Protein AF-A0A8J3EF97-F1 (afdb_monomer_lite)

Secondary structure (DSSP, 8-state):
--------PPBPP--SSPPPPP-TT---EEEEE--TT-SS-EEEEESSHHHHHHHHHHHT-TTEEEEE-SPPPPEEE-TTS-EEETTS-SS----PPEEEE----TTS--

Sequence (110 aa):
MKKKLIYRGPEPSHATRVPARRSKGSLRGSMVALLPGFERPRIIHFESALEYAFLCLMLVREDVHHIREQPPAISYVGADGRPRDMSSTSSSPRRMASASQSRSNPWSAC

Organism: NCBI:txid1775170

Radius of gyration: 18.06 Å; chains: 1; bounding box: 49×32×58 Å

pLDDT: mean 74.93, std 15.83, range [39.88, 92.31]

InterPro domains:
  IPR011856 tRNA endonuclease-like domain superfamily [G3DSA:3.40.1350.10] (11-103)

Structure (mmCIF, N/CA/C/O backbone):
data_AF-A0A8J3EF97-F1
#
_entry.id   AF-A0A8J3EF97-F1
#
loop_
_atom_site.group_PDB
_atom_site.id
_atom_site.type_symbol
_atom_site.label_atom_id
_atom_site.label_alt_id
_atom_site.label_comp_id
_atom_site.label_asym_id
_atom_site.label_entity_id
_atom_site.label_seq_id
_atom_site.pdbx_PDB_ins_code
_atom_site.Cartn_x
_atom_site.Cartn_y
_atom_site.Cartn_z
_atom_site.occupancy
_atom_site.B_iso_or_equiv
_atom_site.auth_seq_id
_atom_site.auth_comp_id
_atom_site.auth_asym_id
_atom_site.auth_atom_id
_atom_site.pdbx_PDB_model_num
ATOM 1 N N . MET A 1 1 ? -18.828 -3.877 35.054 1.00 46.34 1 MET A N 1
ATOM 2 C CA . MET A 1 1 ? -17.529 -4.429 34.593 1.00 46.34 1 MET A CA 1
ATOM 3 C C . MET A 1 1 ? -16.893 -3.480 33.582 1.00 46.34 1 MET A C 1
ATOM 5 O O . MET A 1 1 ? -17.394 -3.375 32.471 1.00 46.34 1 MET A O 1
ATOM 9 N N . LYS A 1 2 ? -15.825 -2.757 33.948 1.00 53.22 2 LYS A N 1
ATOM 10 C CA . LYS A 1 2 ? -15.051 -1.952 32.986 1.00 53.22 2 LYS A CA 1
ATOM 11 C C . LYS A 1 2 ? -14.182 -2.902 32.157 1.00 53.22 2 LYS A C 1
ATOM 13 O O . LYS A 1 2 ? -13.268 -3.516 32.700 1.00 53.22 2 LYS A O 1
ATOM 18 N N . LYS A 1 3 ? -14.480 -3.055 30.862 1.00 65.06 3 LYS A N 1
ATOM 19 C CA . LYS A 1 3 ? -13.601 -3.777 29.931 1.00 65.06 3 LYS A CA 1
ATOM 20 C C . LYS A 1 3 ? -12.272 -3.023 29.868 1.00 65.06 3 LYS A C 1
ATOM 22 O O . LYS A 1 3 ? -12.234 -1.870 29.448 1.00 65.06 3 LYS A O 1
ATOM 27 N N . LYS A 1 4 ? -11.193 -3.657 30.327 1.00 68.69 4 LYS A N 1
ATOM 28 C CA . LYS A 1 4 ? -9.829 -3.134 30.209 1.00 68.69 4 LYS A CA 1
ATOM 29 C C . LYS A 1 4 ? -9.456 -3.212 28.725 1.00 68.69 4 LYS A C 1
ATOM 31 O O . LYS A 1 4 ? -9.104 -4.280 28.236 1.00 68.69 4 LYS A O 1
ATOM 36 N N . LEU A 1 5 ? -9.640 -2.116 27.988 1.00 72.56 5 LEU A N 1
ATOM 37 C CA . LEU A 1 5 ? -9.250 -2.029 26.581 1.00 72.56 5 LEU A CA 1
ATOM 38 C C . LEU A 1 5 ? -7.720 -2.069 26.517 1.00 72.56 5 LEU A C 1
ATOM 40 O O . LEU A 1 5 ? -7.050 -1.083 26.813 1.00 72.56 5 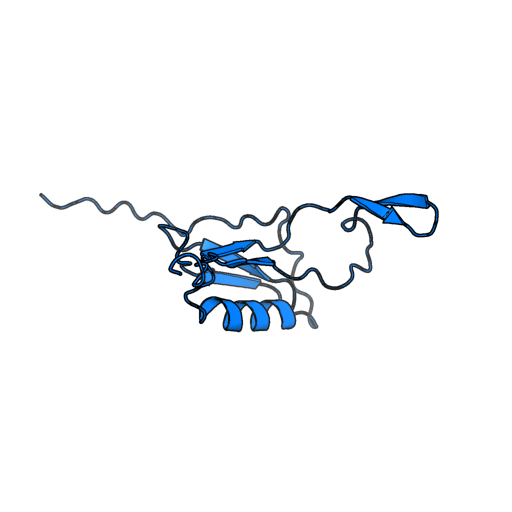LEU A O 1
ATOM 44 N N . ILE A 1 6 ? -7.163 -3.236 26.194 1.00 81.31 6 ILE A N 1
ATOM 45 C CA . ILE A 1 6 ? -5.741 -3.367 25.878 1.00 81.31 6 ILE A CA 1
ATOM 46 C C . ILE A 1 6 ? -5.543 -2.667 24.536 1.00 81.31 6 ILE A C 1
ATOM 48 O O . ILE A 1 6 ? -6.061 -3.133 23.520 1.00 81.31 6 ILE A O 1
ATOM 52 N N . TYR A 1 7 ? -4.820 -1.545 24.529 1.00 79.75 7 TYR A N 1
ATOM 53 C CA . TYR A 1 7 ? -4.423 -0.915 23.276 1.00 79.75 7 TYR A CA 1
ATOM 54 C C . TYR A 1 7 ? -3.573 -1.905 22.481 1.00 79.75 7 TYR A C 1
ATOM 56 O O . TYR A 1 7 ? -2.545 -2.389 22.956 1.00 79.75 7 TYR A O 1
ATOM 64 N N . ARG A 1 8 ? 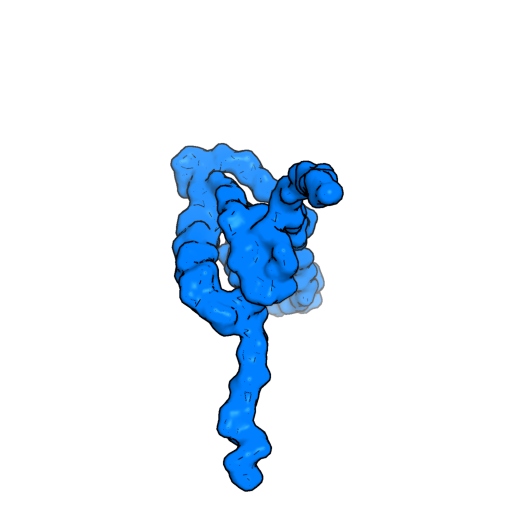-4.013 -2.206 21.264 1.00 78.88 8 ARG A N 1
ATOM 65 C CA . ARG A 1 8 ? -3.224 -2.937 20.282 1.00 78.88 8 ARG A CA 1
ATOM 66 C C . ARG A 1 8 ? -3.065 -2.019 19.067 1.00 78.88 8 ARG A C 1
ATOM 68 O O . ARG A 1 8 ? -4.066 -1.570 18.508 1.00 78.88 8 ARG A O 1
ATOM 75 N N . GLY A 1 9 ? -1.821 -1.739 18.673 1.00 81.50 9 GLY A N 1
ATOM 76 C CA . GLY A 1 9 ? -1.497 -0.922 17.494 1.00 81.50 9 GLY A CA 1
ATOM 77 C C . GLY A 1 9 ? -1.826 -1.629 16.171 1.00 81.50 9 GLY A C 1
ATOM 78 O O . GLY A 1 9 ? -2.134 -2.820 16.200 1.00 81.50 9 GLY A O 1
ATOM 79 N N . PRO A 1 10 ? -1.798 -0.926 15.028 1.00 85.81 10 PRO A N 1
ATOM 80 C CA . PRO A 1 10 ? -2.170 -1.491 13.730 1.00 85.81 10 PRO A CA 1
ATOM 81 C C . PRO A 1 10 ? -1.349 -2.736 13.372 1.00 85.81 10 PRO A C 1
ATOM 83 O O . PRO A 1 10 ? -0.212 -2.891 13.819 1.00 85.81 10 PRO A O 1
ATOM 86 N N . GLU A 1 11 ? -1.929 -3.607 12.548 1.00 85.69 11 GLU A N 1
ATOM 87 C CA . GLU A 1 11 ? -1.237 -4.777 12.014 1.00 85.69 11 GLU A CA 1
ATOM 88 C C . GLU A 1 11 ? -0.004 -4.342 11.201 1.00 85.69 11 GLU A C 1
ATOM 90 O O . GLU A 1 11 ? -0.050 -3.327 10.484 1.00 85.69 11 GLU A O 1
ATOM 95 N N . PRO A 1 12 ? 1.115 -5.077 11.309 1.00 83.62 12 PRO A N 1
ATOM 96 C CA . PRO A 1 12 ? 2.323 -4.762 10.569 1.00 83.62 12 PRO A CA 1
ATOM 97 C C . PRO A 1 12 ? 2.130 -4.939 9.055 1.00 83.62 12 PRO A C 1
ATOM 99 O O . PRO A 1 12 ? 1.212 -5.598 8.561 1.00 83.62 12 PRO A O 1
ATOM 102 N N . SER A 1 13 ? 3.033 -4.332 8.292 1.00 81.75 13 SER A N 1
ATOM 103 C CA . SER A 1 13 ? 3.095 -4.511 6.84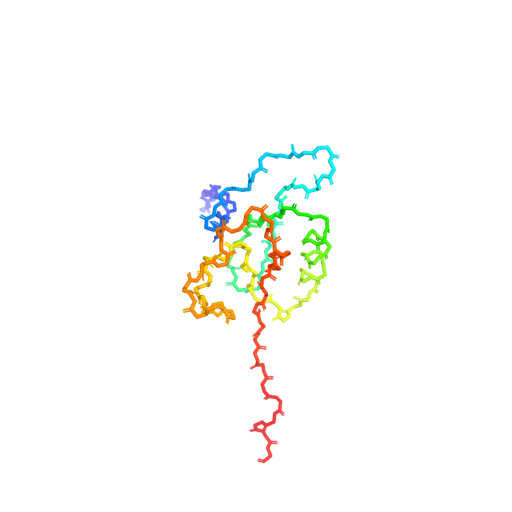3 1.00 81.75 13 SER A CA 1
ATOM 104 C C . SER A 1 13 ? 3.422 -5.966 6.469 1.00 81.75 13 SER A C 1
ATOM 106 O O . SER A 1 13 ? 4.187 -6.638 7.155 1.00 81.75 13 SER A O 1
ATOM 108 N N . HIS A 1 14 ? 2.859 -6.447 5.357 1.00 84.19 14 HIS A N 1
ATOM 109 C CA . HIS A 1 14 ? 3.177 -7.738 4.733 1.00 84.19 14 HIS A CA 1
ATOM 110 C C . HIS A 1 14 ? 4.256 -7.595 3.644 1.00 84.19 14 HIS A C 1
ATOM 112 O O . HIS A 1 14 ? 4.468 -8.528 2.864 1.00 84.19 14 HIS A O 1
ATOM 118 N N . ALA A 1 15 ? 4.904 -6.430 3.544 1.00 79.19 15 ALA A N 1
ATOM 119 C CA . ALA A 1 15 ? 6.021 -6.220 2.638 1.00 79.19 15 ALA A CA 1
ATOM 120 C C . ALA A 1 15 ? 7.135 -7.221 2.956 1.00 79.19 15 ALA A C 1
ATOM 122 O O . ALA A 1 15 ? 7.529 -7.384 4.111 1.00 79.19 15 ALA A O 1
ATOM 123 N N . THR A 1 16 ? 7.710 -7.853 1.934 1.00 78.44 16 THR A N 1
ATOM 124 C CA . THR A 1 16 ? 8.839 -8.776 2.142 1.00 78.44 16 THR A CA 1
ATOM 125 C C . THR A 1 16 ? 10.152 -8.056 2.453 1.00 78.44 16 THR A C 1
ATOM 127 O O . THR A 1 16 ? 11.161 -8.703 2.717 1.00 78.44 16 THR A O 1
ATOM 130 N N . ARG A 1 17 ? 10.173 -6.721 2.380 1.00 72.25 17 ARG A N 1
ATOM 131 C CA . ARG A 1 17 ? 11.334 -5.888 2.700 1.00 72.25 17 ARG A CA 1
ATOM 132 C C . ARG A 1 17 ? 10.906 -4.569 3.329 1.00 72.25 17 ARG A C 1
ATOM 134 O O . ARG A 1 17 ? 9.847 -4.035 3.005 1.00 72.25 17 ARG A O 1
ATOM 141 N N . VAL A 1 18 ? 11.781 -4.011 4.160 1.00 68.56 18 VAL A N 1
ATOM 142 C CA . VAL A 1 18 ? 11.623 -2.644 4.665 1.00 68.56 18 VAL A CA 1
ATOM 143 C C . VAL A 1 18 ? 11.952 -1.660 3.532 1.00 68.56 18 VAL A C 1
ATOM 145 O O . VAL A 1 18 ? 12.994 -1.823 2.887 1.00 68.56 18 VAL A O 1
ATOM 148 N N . PRO A 1 19 ? 11.104 -0.647 3.267 1.00 67.12 19 PRO A N 1
ATOM 149 C CA . PRO A 1 19 ? 11.378 0.355 2.243 1.00 67.12 19 PRO A CA 1
ATOM 150 C C . PRO A 1 19 ? 12.718 1.049 2.477 1.00 67.12 19 PRO A C 1
ATOM 152 O O . PRO A 1 19 ? 13.044 1.462 3.593 1.00 67.12 19 PRO A O 1
ATOM 155 N N . ALA A 1 20 ? 13.491 1.228 1.408 1.00 68.44 20 ALA A N 1
ATOM 156 C CA . ALA A 1 20 ? 14.755 1.946 1.493 1.00 68.44 20 ALA A CA 1
ATOM 157 C C . ALA A 1 20 ? 14.530 3.419 1.882 1.00 68.44 20 ALA A C 1
ATOM 159 O O . ALA A 1 20 ? 13.570 4.059 1.441 1.00 68.44 20 ALA A O 1
ATOM 160 N N . ARG A 1 21 ? 15.464 3.978 2.662 1.00 62.62 21 ARG A N 1
ATOM 161 C CA . ARG A 1 21 ? 15.415 5.352 3.189 1.00 62.62 21 ARG A CA 1
ATOM 162 C C . ARG A 1 21 ? 15.086 6.378 2.091 1.00 62.62 21 ARG A C 1
ATOM 164 O O . ARG A 1 21 ? 15.552 6.269 0.957 1.00 62.62 21 ARG A O 1
ATOM 171 N N . ARG A 1 22 ? 14.250 7.362 2.434 1.00 61.47 22 ARG A N 1
ATOM 172 C CA . ARG A 1 22 ? 13.761 8.415 1.528 1.00 61.47 22 ARG A CA 1
ATOM 173 C C . ARG A 1 22 ? 14.916 9.142 0.822 1.00 61.47 22 ARG A C 1
ATOM 175 O O . ARG A 1 22 ? 15.872 9.548 1.478 1.00 61.47 22 ARG A O 1
ATOM 182 N N . SER A 1 23 ? 14.787 9.367 -0.488 1.00 64.44 23 SER A N 1
ATOM 183 C CA . SER A 1 23 ? 15.645 10.277 -1.263 1.00 64.44 23 SER A CA 1
ATOM 184 C C . SER A 1 23 ? 14.887 11.566 -1.619 1.00 64.44 23 SER A C 1
ATOM 186 O O . SER A 1 23 ? 13.657 11.580 -1.632 1.00 64.44 23 SER A O 1
ATOM 188 N N . LYS A 1 24 ? 15.603 12.664 -1.915 1.00 58.31 24 LYS A N 1
ATOM 189 C CA . LYS A 1 24 ? 15.006 13.987 -2.217 1.00 58.31 24 LYS A CA 1
ATOM 190 C C . LYS A 1 24 ? 14.001 13.975 -3.384 1.00 58.31 24 LYS A C 1
ATOM 192 O O . LYS A 1 24 ? 13.110 14.813 -3.396 1.00 58.31 24 LYS A O 1
ATOM 197 N N . GLY A 1 25 ? 14.125 13.037 -4.328 1.00 61.91 25 GLY A N 1
ATOM 198 C CA . GLY A 1 25 ? 13.256 12.918 -5.510 1.00 61.91 25 GLY A CA 1
ATOM 199 C C . GLY A 1 25 ? 12.193 11.815 -5.436 1.00 61.91 25 GLY A C 1
ATOM 200 O O . GLY A 1 25 ? 11.538 11.542 -6.435 1.00 61.91 25 GLY A O 1
ATOM 201 N N . SER A 1 26 ? 12.036 11.140 -4.293 1.00 69.38 26 SER A N 1
ATOM 202 C CA . SER A 1 26 ? 11.122 10.003 -4.138 1.00 69.38 26 SER A CA 1
ATOM 203 C C . SER A 1 26 ? 10.197 10.217 -2.941 1.00 69.38 26 SER A C 1
ATOM 205 O O . SER A 1 26 ? 10.647 10.458 -1.817 1.00 69.38 26 SER A O 1
ATOM 207 N N . LEU A 1 27 ? 8.887 10.120 -3.175 1.00 76.50 27 LEU A N 1
ATOM 208 C CA . LEU A 1 27 ? 7.907 10.008 -2.099 1.00 76.50 27 LEU A CA 1
ATOM 209 C C . LEU A 1 27 ? 7.935 8.562 -1.582 1.00 76.50 27 LEU A C 1
ATOM 211 O O . LEU A 1 27 ? 7.504 7.657 -2.286 1.00 76.50 27 LEU A O 1
ATOM 215 N N . ARG A 1 28 ? 8.467 8.355 -0.372 1.00 86.56 28 ARG A N 1
ATOM 216 C CA . ARG A 1 28 ? 8.483 7.063 0.332 1.00 86.56 28 ARG A CA 1
ATOM 217 C C . ARG A 1 28 ? 7.898 7.237 1.718 1.00 86.56 28 ARG A C 1
ATOM 219 O O . ARG A 1 28 ? 8.200 8.239 2.369 1.00 86.56 28 ARG A O 1
ATOM 226 N N . GLY A 1 29 ? 7.116 6.271 2.176 1.00 86.94 29 GLY A N 1
ATOM 227 C CA . GLY A 1 29 ? 6.473 6.361 3.478 1.00 86.94 29 GLY A CA 1
ATOM 228 C C . GLY A 1 29 ? 5.571 5.179 3.793 1.00 86.94 29 GLY A C 1
ATOM 229 O O . GLY A 1 29 ? 5.683 4.097 3.211 1.00 86.94 29 GLY A O 1
ATOM 230 N N . SER A 1 30 ? 4.694 5.403 4.761 1.00 88.75 30 SER A N 1
ATOM 231 C CA . SER A 1 30 ? 3.676 4.459 5.192 1.00 88.75 30 SER A CA 1
ATOM 232 C C . SER A 1 30 ? 2.339 5.162 5.385 1.00 88.75 30 SER A C 1
ATOM 234 O O . SER A 1 30 ? 2.282 6.345 5.715 1.00 88.75 30 SER A O 1
ATOM 236 N N . MET A 1 31 ? 1.263 4.412 5.186 1.00 90.50 31 MET A N 1
ATOM 237 C CA . MET A 1 31 ? -0.110 4.812 5.467 1.00 90.50 31 MET A CA 1
ATOM 238 C C . MET A 1 31 ? -0.754 3.756 6.362 1.00 90.50 31 MET A C 1
ATOM 240 O O . MET A 1 31 ? -0.435 2.574 6.248 1.00 90.50 31 MET A O 1
ATOM 244 N N . VAL A 1 32 ? -1.647 4.175 7.254 1.00 91.62 32 VAL A N 1
ATOM 245 C CA . VAL A 1 32 ? -2.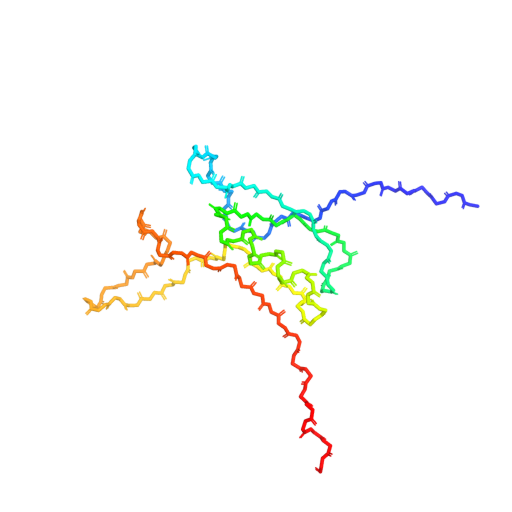478 3.255 8.036 1.00 91.62 32 VAL A CA 1
ATOM 246 C C . VAL A 1 32 ? -3.863 3.228 7.412 1.00 91.62 32 VAL A C 1
ATOM 248 O O . VAL A 1 32 ? -4.474 4.282 7.252 1.00 91.62 32 VAL A O 1
ATOM 251 N N . ALA A 1 33 ? -4.351 2.042 7.065 1.00 90.94 33 ALA A N 1
ATOM 252 C CA . ALA A 1 33 ? -5.668 1.868 6.465 1.00 90.94 33 ALA A CA 1
ATOM 253 C C . ALA A 1 33 ? -6.375 0.630 7.023 1.00 90.94 33 ALA A C 1
ATOM 255 O O . ALA A 1 33 ? -5.739 -0.390 7.291 1.00 90.94 33 ALA A O 1
ATOM 256 N N . LEU A 1 34 ? -7.694 0.720 7.191 1.00 89.69 34 LEU A N 1
ATOM 257 C CA . LEU A 1 34 ? -8.555 -0.423 7.482 1.00 89.69 34 LEU A CA 1
ATOM 258 C C . LEU A 1 34 ? -9.183 -0.882 6.166 1.00 89.69 34 LEU A C 1
ATOM 260 O O . LEU A 1 34 ? -9.945 -0.138 5.559 1.00 89.69 34 LEU A O 1
ATOM 264 N N . LEU A 1 35 ? -8.829 -2.085 5.727 1.00 86.75 35 LEU A N 1
ATOM 265 C CA . LEU A 1 35 ? -9.412 -2.711 4.544 1.00 86.75 35 LEU A CA 1
ATOM 266 C C . LEU A 1 35 ? -10.518 -3.688 4.975 1.00 86.75 35 LEU A C 1
ATOM 268 O O . LEU A 1 35 ? -10.354 -4.333 6.011 1.00 86.75 35 LEU A O 1
ATOM 272 N N . PRO A 1 36 ? -11.583 -3.882 4.176 1.00 86.31 36 PRO A N 1
ATOM 273 C CA . PRO A 1 36 ? -12.686 -4.795 4.493 1.00 86.31 36 PRO A CA 1
ATOM 274 C C . PRO A 1 36 ? -12.270 -6.240 4.806 1.00 86.31 36 PRO A C 1
ATOM 276 O O . PRO A 1 36 ? -12.983 -6.948 5.506 1.00 86.31 36 PRO A O 1
ATOM 279 N N . GLY A 1 37 ? -11.127 -6.704 4.288 1.00 84.06 37 GLY A N 1
ATOM 280 C CA . GLY A 1 37 ? -10.598 -8.044 4.563 1.00 84.06 37 GLY A CA 1
ATOM 281 C C . GLY A 1 37 ? -9.883 -8.200 5.910 1.00 84.06 37 GLY A C 1
ATOM 282 O O . GLY A 1 37 ? -9.360 -9.279 6.178 1.00 84.06 37 GLY A O 1
ATOM 283 N N . PHE A 1 38 ? -9.806 -7.152 6.737 1.00 84.06 38 PHE A N 1
ATOM 284 C CA . PHE A 1 38 ? -9.057 -7.154 7.995 1.00 84.06 38 PHE A CA 1
ATOM 285 C C . PHE A 1 38 ? -9.913 -6.644 9.150 1.00 84.06 38 PHE A C 1
ATOM 287 O O . PHE A 1 38 ? -10.581 -5.622 9.047 1.00 84.06 38 PHE A O 1
ATOM 294 N N . GLU A 1 39 ? -9.807 -7.300 10.304 1.00 86.38 39 GLU A N 1
ATOM 295 C CA . GLU A 1 39 ? -10.474 -6.851 11.535 1.00 86.38 39 GLU A CA 1
ATOM 296 C C . GLU A 1 39 ? -9.845 -5.577 12.125 1.00 86.38 39 GLU A C 1
ATOM 298 O O . GLU A 1 39 ? -10.421 -4.930 13.000 1.00 86.38 39 GLU A O 1
ATOM 303 N N . ARG A 1 40 ? -8.620 -5.234 11.704 1.00 86.56 40 ARG A N 1
ATOM 304 C CA . ARG A 1 40 ? -7.795 -4.193 12.323 1.00 86.56 40 ARG A CA 1
ATOM 305 C C . ARG A 1 40 ? -7.079 -3.355 11.261 1.00 86.56 40 ARG A C 1
ATOM 307 O O . ARG A 1 40 ? -6.715 -3.893 10.215 1.00 86.56 40 ARG A O 1
ATOM 314 N N . PRO A 1 41 ? -6.836 -2.053 11.519 1.00 89.31 41 PRO A N 1
ATOM 315 C CA . PRO A 1 41 ? -6.078 -1.219 10.596 1.00 89.31 41 PRO A CA 1
ATOM 316 C C . PRO A 1 41 ? -4.665 -1.764 10.428 1.00 89.31 41 PRO A C 1
ATOM 318 O O . PRO A 1 41 ? -4.085 -2.281 11.382 1.00 89.31 41 PRO A O 1
ATOM 321 N N . ARG A 1 42 ? -4.097 -1.605 9.239 1.00 90.06 42 ARG A N 1
ATOM 322 C CA . ARG A 1 42 ? -2.783 -2.129 8.874 1.00 90.06 42 ARG A CA 1
ATOM 323 C C . ARG A 1 42 ? -1.889 -1.029 8.319 1.00 90.06 42 ARG A C 1
ATOM 325 O O . ARG A 1 42 ? -2.367 -0.086 7.689 1.00 90.06 42 ARG A O 1
ATOM 332 N N . ILE A 1 43 ? -0.585 -1.165 8.543 1.00 91.25 43 ILE A N 1
ATOM 333 C CA . ILE A 1 43 ? 0.439 -0.314 7.934 1.00 91.25 43 ILE A CA 1
ATOM 334 C C . ILE A 1 43 ? 0.731 -0.811 6.510 1.00 91.25 43 ILE A C 1
ATOM 336 O O . ILE A 1 43 ? 1.073 -1.977 6.314 1.00 91.25 43 ILE A O 1
ATOM 340 N N . ILE A 1 44 ? 0.640 0.082 5.526 1.00 90.44 44 ILE A N 1
ATOM 341 C CA . ILE A 1 44 ? 0.965 -0.172 4.118 1.00 90.44 44 ILE A CA 1
ATOM 342 C C . ILE A 1 44 ? 2.111 0.753 3.707 1.00 90.44 44 ILE A C 1
ATOM 344 O O . ILE A 1 44 ? 2.032 1.968 3.894 1.00 90.44 44 ILE A O 1
ATOM 348 N N . HIS A 1 45 ? 3.180 0.189 3.148 1.00 90.06 45 HIS A N 1
ATOM 349 C CA . HIS A 1 45 ? 4.337 0.945 2.668 1.00 90.06 45 HIS A CA 1
ATOM 350 C C . HIS A 1 45 ? 4.231 1.317 1.185 1.00 90.06 45 HIS A C 1
ATOM 352 O O . HIS A 1 45 ? 3.704 0.548 0.384 1.00 90.06 45 HIS A O 1
ATOM 358 N N . PHE A 1 46 ? 4.803 2.464 0.817 1.00 87.94 46 PHE A N 1
ATOM 359 C CA . PHE A 1 46 ? 4.959 2.897 -0.575 1.00 87.94 46 PHE A CA 1
ATOM 360 C C . PHE A 1 46 ? 6.361 3.470 -0.822 1.00 87.94 46 PHE A C 1
ATOM 362 O O . PHE A 1 46 ? 6.938 4.147 0.038 1.00 87.94 46 PHE A O 1
ATOM 369 N N . GLU A 1 47 ? 6.910 3.215 -2.009 1.00 85.94 47 GLU A N 1
ATOM 370 C CA . GLU A 1 47 ? 8.246 3.657 -2.437 1.00 85.94 47 GLU A CA 1
ATOM 371 C C . GLU A 1 47 ? 8.212 4.753 -3.521 1.00 85.94 47 GLU A C 1
ATOM 373 O O . GLU A 1 47 ? 9.263 5.257 -3.940 1.00 85.94 47 GLU A O 1
ATOM 378 N N . SER A 1 48 ? 7.019 5.146 -3.975 1.00 84.88 48 SER A N 1
ATOM 379 C CA . SER A 1 48 ? 6.847 6.182 -4.993 1.00 84.88 48 SER A CA 1
ATOM 380 C C . SER A 1 48 ? 5.545 6.977 -4.849 1.00 84.88 48 SER A C 1
ATOM 382 O O . SER A 1 48 ? 4.584 6.545 -4.215 1.00 84.88 48 SER A O 1
ATOM 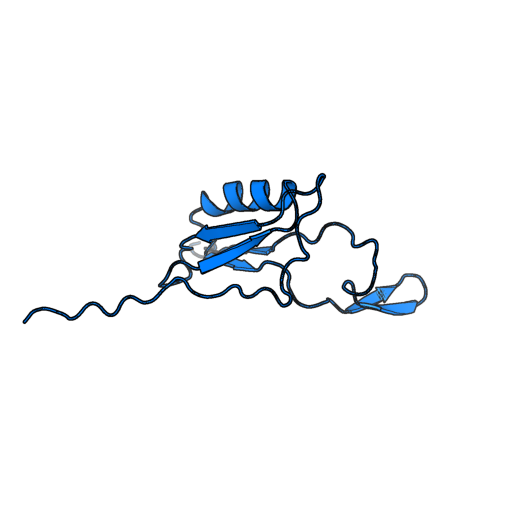384 N N . ALA A 1 49 ? 5.491 8.147 -5.497 1.00 86.75 49 ALA A N 1
ATOM 385 C CA . ALA A 1 49 ? 4.269 8.952 -5.574 1.00 86.75 49 ALA A CA 1
ATOM 386 C C . ALA A 1 49 ? 3.150 8.251 -6.358 1.00 86.75 49 ALA A C 1
ATOM 388 O O . ALA A 1 49 ? 1.977 8.421 -6.038 1.00 86.75 49 ALA A O 1
ATOM 389 N N . LEU A 1 50 ? 3.516 7.428 -7.347 1.00 88.06 50 LEU A N 1
ATOM 390 C CA . LEU A 1 50 ? 2.560 6.616 -8.095 1.00 88.06 50 LEU A CA 1
ATOM 391 C C . LEU A 1 50 ? 1.928 5.544 -7.200 1.00 88.06 50 LEU A C 1
ATOM 393 O O . LEU A 1 50 ? 0.716 5.368 -7.233 1.00 88.06 50 LEU A O 1
ATOM 397 N N . GLU A 1 51 ? 2.730 4.871 -6.370 1.00 88.75 51 GLU A N 1
ATOM 398 C CA . GLU A 1 51 ? 2.213 3.924 -5.376 1.00 88.75 51 GLU A CA 1
ATOM 399 C C . GLU A 1 51 ? 1.310 4.618 -4.355 1.00 88.75 51 GLU A C 1
ATOM 401 O O . GLU A 1 51 ? 0.243 4.101 -4.048 1.00 88.75 51 GLU A O 1
ATOM 406 N N . TYR A 1 52 ? 1.682 5.808 -3.876 1.00 89.62 52 TYR A N 1
ATOM 407 C CA . TYR A 1 52 ? 0.823 6.590 -2.984 1.00 89.62 52 TYR A CA 1
ATOM 408 C C . TYR A 1 52 ? -0.532 6.922 -3.630 1.00 89.62 52 TYR A C 1
ATOM 410 O O . TYR A 1 52 ? -1.576 6.664 -3.034 1.00 89.62 52 TYR A O 1
ATOM 418 N N . ALA A 1 53 ? -0.533 7.431 -4.866 1.00 91.06 53 ALA A N 1
ATOM 419 C CA . ALA A 1 53 ? -1.765 7.733 -5.592 1.00 91.06 53 ALA A CA 1
ATOM 420 C C . ALA A 1 53 ? -2.614 6.474 -5.835 1.00 91.06 53 ALA A C 1
ATOM 422 O O . ALA A 1 53 ? -3.830 6.505 -5.650 1.00 91.06 53 ALA A O 1
ATOM 423 N N . PHE A 1 54 ? -1.976 5.352 -6.186 1.00 90.94 54 PHE A N 1
ATOM 424 C CA . PHE A 1 54 ? -2.643 4.057 -6.309 1.00 90.94 54 PHE A CA 1
ATOM 425 C C . PHE A 1 54 ? -3.322 3.648 -4.999 1.00 90.94 54 PHE A C 1
ATOM 427 O O . PHE A 1 54 ? -4.489 3.266 -5.021 1.00 90.94 54 PHE A O 1
ATOM 434 N N . LEU A 1 55 ? -2.636 3.775 -3.858 1.00 91.12 55 LEU A N 1
ATOM 435 C CA . LEU A 1 55 ? -3.225 3.483 -2.549 1.00 91.12 55 LEU A CA 1
ATOM 436 C C . LEU A 1 55 ? -4.437 4.374 -2.273 1.00 91.12 55 LEU A C 1
ATOM 438 O O . LEU A 1 55 ? -5.490 3.850 -1.930 1.00 91.12 55 LEU A O 1
ATOM 442 N N . CYS A 1 56 ? -4.335 5.688 -2.491 1.00 92.25 56 CYS A N 1
ATOM 443 C CA . CYS A 1 56 ? -5.468 6.601 -2.316 1.00 92.25 56 CYS A CA 1
ATOM 444 C C . CYS A 1 56 ? -6.689 6.188 -3.149 1.00 92.25 56 CYS A C 1
ATOM 446 O O . CYS A 1 56 ? -7.806 6.238 -2.647 1.00 92.25 56 CYS A O 1
ATOM 448 N N . LEU A 1 57 ? -6.487 5.740 -4.392 1.00 92.19 57 LEU A N 1
ATOM 449 C CA . LEU A 1 57 ? -7.576 5.274 -5.254 1.00 92.19 57 LEU A CA 1
ATOM 450 C C . LEU A 1 57 ? -8.157 3.931 -4.795 1.00 92.19 57 LEU A C 1
ATOM 452 O O . LEU A 1 57 ? -9.371 3.749 -4.816 1.00 92.19 57 LEU A O 1
ATOM 456 N N . MET A 1 58 ? -7.310 2.983 -4.387 1.00 92.31 58 MET A N 1
ATOM 457 C CA . MET A 1 58 ? -7.765 1.656 -3.959 1.00 92.31 58 MET A CA 1
ATOM 458 C C . MET A 1 58 ? -8.492 1.687 -2.618 1.00 92.31 58 MET A C 1
ATOM 460 O O . MET A 1 58 ? -9.417 0.909 -2.427 1.00 92.31 58 MET A O 1
ATOM 464 N N . LEU A 1 59 ? -8.117 2.589 -1.711 1.00 89.44 59 LEU A N 1
ATOM 465 C CA . LEU A 1 59 ? -8.744 2.699 -0.393 1.00 89.44 59 LEU A CA 1
ATOM 466 C C . LEU A 1 59 ? -10.159 3.288 -0.422 1.00 89.44 59 LEU A C 1
ATOM 468 O O . LEU A 1 59 ? -10.893 3.124 0.544 1.00 89.44 59 LEU A O 1
ATOM 472 N N . VAL A 1 60 ? -10.547 3.958 -1.510 1.00 90.25 60 VAL A N 1
ATOM 473 C CA . VAL A 1 60 ? -11.921 4.455 -1.705 1.00 90.25 60 VAL A CA 1
ATOM 474 C C . VAL A 1 60 ? -12.854 3.346 -2.206 1.00 90.25 60 VAL A C 1
ATOM 476 O O . VAL A 1 60 ? -14.071 3.468 -2.113 1.00 90.25 60 VAL A O 1
ATOM 479 N N . ARG A 1 61 ? -12.306 2.251 -2.743 1.00 89.38 61 ARG A N 1
ATOM 480 C CA . ARG A 1 61 ? -13.095 1.157 -3.304 1.00 89.38 61 ARG A CA 1
ATOM 481 C C . ARG A 1 61 ? -13.490 0.153 -2.225 1.00 89.38 61 ARG A C 1
ATOM 483 O O . ARG A 1 61 ? -12.633 -0.467 -1.604 1.00 89.38 61 ARG A O 1
ATOM 490 N N . GLU A 1 62 ? -14.788 -0.076 -2.076 1.00 84.69 62 GLU A N 1
ATOM 491 C CA . GLU A 1 62 ? -15.327 -1.052 -1.117 1.00 84.69 62 GLU A CA 1
ATOM 492 C C . GLU A 1 62 ? -15.074 -2.511 -1.531 1.00 84.69 62 GLU A C 1
ATOM 494 O O . GLU A 1 62 ? -15.065 -3.405 -0.689 1.00 84.69 62 GLU A O 1
ATOM 499 N N . ASP A 1 63 ? -14.825 -2.758 -2.821 1.00 88.56 63 ASP A N 1
ATOM 500 C CA . ASP A 1 63 ? -14.583 -4.096 -3.370 1.00 88.56 63 ASP A CA 1
ATOM 501 C C . ASP A 1 63 ? -13.138 -4.589 -3.191 1.00 88.56 63 ASP A C 1
ATOM 503 O O . ASP A 1 63 ? -12.843 -5.754 -3.465 1.00 88.56 63 ASP A O 1
ATOM 507 N N . VAL A 1 64 ? -12.225 -3.733 -2.724 1.00 87.19 64 VAL A N 1
ATOM 508 C CA . VAL A 1 64 ? -10.824 -4.082 -2.470 1.00 87.19 64 VAL A CA 1
ATOM 509 C C . VAL A 1 64 ? -10.671 -4.563 -1.032 1.00 87.19 64 VAL A C 1
ATOM 511 O O . VAL A 1 64 ? -10.633 -3.775 -0.094 1.00 87.19 64 VAL A O 1
ATOM 514 N N . HIS A 1 65 ? -10.503 -5.871 -0.845 1.00 86.94 65 HIS A N 1
ATOM 515 C CA . HIS A 1 65 ? -10.408 -6.465 0.495 1.00 86.94 65 HIS A CA 1
ATOM 516 C C . HIS A 1 65 ? -8.982 -6.520 1.034 1.00 86.94 65 HIS A C 1
ATOM 518 O O . HIS A 1 65 ? -8.767 -6.468 2.246 1.00 86.94 65 HIS A O 1
ATOM 524 N N . HIS A 1 66 ? -7.994 -6.651 0.150 1.00 86.25 66 HIS A N 1
ATOM 525 C CA . HIS A 1 66 ? -6.601 -6.789 0.560 1.00 86.25 66 HIS A CA 1
ATOM 526 C C . HIS A 1 66 ? -5.666 -6.132 -0.438 1.00 86.25 66 HIS A C 1
ATOM 528 O O . HIS A 1 66 ? -5.732 -6.407 -1.634 1.00 86.25 66 HIS A O 1
ATOM 534 N N . ILE A 1 67 ? -4.767 -5.300 0.084 1.00 87.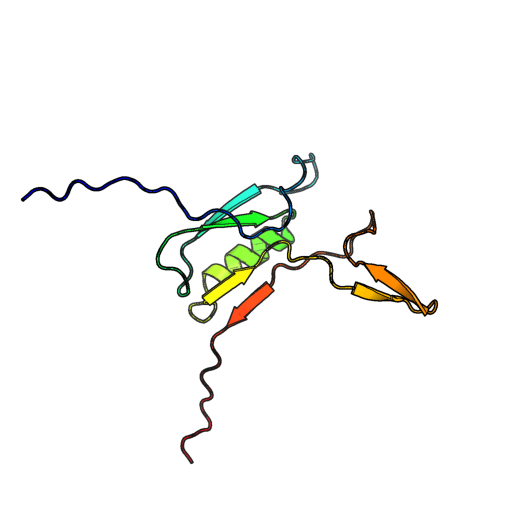38 67 ILE A N 1
ATOM 535 C CA . ILE A 1 67 ? -3.642 -4.734 -0.647 1.00 87.38 67 ILE A CA 1
ATOM 536 C C . ILE A 1 67 ? -2.362 -5.396 -0.134 1.00 87.38 67 ILE A C 1
ATOM 538 O O . ILE A 1 67 ? -2.082 -5.409 1.074 1.00 87.38 67 ILE A O 1
ATOM 542 N N . ARG A 1 68 ? -1.591 -5.953 -1.069 1.00 85.75 68 ARG A N 1
ATOM 543 C CA . ARG A 1 68 ? -0.262 -6.510 -0.830 1.00 85.75 68 ARG A CA 1
ATOM 544 C C . ARG A 1 68 ? 0.774 -5.681 -1.580 1.00 85.75 68 ARG A C 1
ATOM 546 O O . ARG A 1 68 ? 0.929 -5.777 -2.800 1.00 85.75 68 ARG A O 1
ATOM 553 N N . GLU A 1 69 ? 1.468 -4.861 -0.812 1.00 85.31 69 GLU A N 1
ATOM 554 C CA . GLU A 1 69 ? 2.649 -4.103 -1.187 1.00 85.31 69 GLU A CA 1
ATOM 555 C C . GLU A 1 69 ? 3.899 -4.990 -1.166 1.00 85.31 69 GLU A C 1
ATOM 557 O O . GLU A 1 69 ? 4.001 -5.914 -0.360 1.00 85.31 69 GLU A O 1
ATOM 562 N N . GLN A 1 70 ? 4.850 -4.692 -2.058 1.00 82.00 70 GLN A N 1
ATOM 563 C CA . GLN A 1 70 ? 6.172 -5.331 -2.129 1.00 82.00 70 GLN A CA 1
ATOM 564 C C . GLN A 1 70 ? 6.127 -6.872 -1.962 1.00 82.00 70 GLN A C 1
ATOM 566 O O . GLN A 1 70 ? 6.691 -7.399 -0.997 1.00 82.00 70 GLN A O 1
ATOM 571 N N . PRO A 1 71 ? 5.432 -7.606 -2.860 1.00 80.06 71 PRO A N 1
ATOM 572 C CA . PRO A 1 71 ? 5.388 -9.064 -2.813 1.00 80.06 71 PRO A CA 1
ATOM 573 C C . PRO A 1 71 ? 6.773 -9.689 -3.079 1.00 80.06 71 PRO A C 1
ATOM 575 O O . PRO A 1 71 ? 7.674 -9.007 -3.584 1.00 80.06 71 PRO A O 1
ATOM 578 N N . PRO A 1 72 ? 6.943 -10.993 -2.775 1.00 78.12 72 PRO A N 1
ATOM 579 C CA . PRO A 1 72 ? 8.169 -11.717 -3.082 1.00 78.12 72 PRO A CA 1
ATOM 580 C C . PRO A 1 72 ? 8.530 -11.610 -4.565 1.00 78.12 72 PRO A C 1
ATOM 582 O O . PRO A 1 72 ? 7.669 -11.394 -5.420 1.00 78.12 72 PRO A O 1
ATOM 585 N N . ALA A 1 73 ? 9.815 -11.798 -4.863 1.00 77.56 73 ALA A N 1
ATOM 586 C CA . ALA A 1 73 ? 10.283 -11.882 -6.236 1.00 77.56 73 ALA A CA 1
ATOM 587 C C . ALA A 1 73 ? 9.516 -12.969 -6.994 1.00 77.56 73 ALA A C 1
ATOM 589 O O . ALA A 1 73 ? 9.414 -14.097 -6.518 1.00 77.56 73 ALA A O 1
ATOM 590 N N . ILE A 1 74 ? 9.007 -12.629 -8.174 1.00 79.88 74 ILE A N 1
ATOM 591 C CA . ILE A 1 74 ? 8.505 -13.626 -9.112 1.00 79.88 74 ILE A CA 1
ATOM 592 C C . ILE A 1 74 ? 9.694 -14.051 -9.970 1.00 79.88 74 ILE A C 1
ATOM 594 O O . ILE A 1 74 ? 10.350 -13.202 -10.587 1.00 79.88 74 ILE A O 1
ATOM 598 N N . SER A 1 75 ? 9.981 -15.349 -9.977 1.00 83.00 75 SER A N 1
ATOM 599 C CA . SER A 1 75 ? 10.973 -15.939 -10.869 1.00 83.00 75 SER A CA 1
ATOM 600 C C . SER A 1 75 ? 10.381 -16.064 -12.269 1.00 83.00 75 SER A C 1
ATOM 602 O O . SER A 1 75 ? 9.241 -16.498 -12.439 1.00 83.00 75 SER A O 1
ATOM 604 N N . TYR A 1 76 ? 11.147 -15.671 -13.279 1.00 82.00 76 TYR A N 1
ATOM 605 C CA . TYR A 1 76 ? 10.768 -15.793 -14.682 1.00 82.00 76 TYR A CA 1
ATOM 606 C C . TYR A 1 76 ? 11.978 -16.202 -15.519 1.00 82.00 76 TYR A C 1
ATOM 608 O O . TYR A 1 76 ? 13.130 -16.061 -15.104 1.00 82.00 76 TYR A O 1
ATOM 616 N N . VAL A 1 77 ? 11.713 -16.715 -16.716 1.00 86.31 77 VAL A N 1
ATOM 617 C CA . VAL A 1 77 ? 12.761 -17.012 -17.694 1.00 86.31 77 VAL A CA 1
ATOM 618 C C . VAL A 1 77 ? 12.900 -15.799 -18.607 1.00 86.31 77 VAL A C 1
ATOM 620 O O . VAL A 1 77 ? 11.921 -15.355 -19.208 1.00 86.31 77 VAL A O 1
ATOM 623 N N . GLY A 1 78 ? 14.098 -15.217 -18.656 1.00 81.69 78 GLY A N 1
ATOM 624 C CA . GLY A 1 78 ? 14.397 -14.099 -19.546 1.00 81.69 78 GLY A CA 1
ATOM 625 C C . GLY A 1 78 ? 14.353 -14.513 -21.018 1.00 81.69 78 GLY A C 1
ATOM 626 O O . GLY A 1 78 ? 14.402 -15.695 -21.349 1.00 81.69 78 GLY A O 1
ATOM 627 N N . ALA A 1 79 ? 14.319 -13.533 -21.923 1.00 84.88 79 ALA A N 1
ATOM 628 C CA . ALA A 1 79 ? 14.398 -13.794 -23.365 1.00 84.88 79 ALA A CA 1
ATOM 629 C C . ALA A 1 79 ? 15.709 -14.503 -23.778 1.00 84.88 79 ALA A C 1
ATOM 631 O O . ALA A 1 79 ? 15.771 -15.133 -24.827 1.00 84.88 79 ALA A O 1
ATOM 632 N N . ASP A 1 80 ? 16.742 -14.426 -22.934 1.00 87.75 80 ASP A N 1
ATOM 633 C CA . ASP A 1 80 ? 18.023 -15.126 -23.055 1.00 87.75 80 ASP A CA 1
ATOM 634 C C . ASP A 1 80 ? 17.989 -16.576 -22.529 1.00 87.75 80 ASP A C 1
ATOM 636 O O . ASP A 1 80 ? 19.031 -17.226 -22.449 1.00 87.75 80 ASP A O 1
ATOM 640 N N . GLY A 1 81 ? 16.819 -17.082 -22.125 1.00 86.25 81 GLY A N 1
ATOM 641 C CA . GLY A 1 81 ? 16.648 -18.422 -21.560 1.00 86.25 81 GLY A CA 1
ATOM 642 C C . GLY A 1 81 ? 17.196 -18.580 -20.139 1.00 86.25 81 GLY A C 1
ATOM 643 O O . GLY A 1 81 ? 17.165 -19.681 -19.590 1.00 86.25 81 GLY A O 1
ATOM 644 N N . ARG A 1 82 ? 17.701 -17.506 -19.515 1.00 85.50 82 ARG A N 1
ATOM 645 C CA . ARG A 1 82 ? 18.282 -17.563 -18.169 1.00 85.50 82 ARG A CA 1
ATOM 646 C C . ARG A 1 82 ? 17.224 -17.267 -17.107 1.00 85.50 82 ARG A C 1
ATOM 648 O O . ARG A 1 82 ? 16.423 -16.343 -17.292 1.00 85.50 82 ARG A O 1
ATOM 655 N N . PRO A 1 83 ? 17.225 -17.998 -15.979 1.00 81.44 83 PRO A N 1
ATOM 656 C CA . PRO A 1 83 ? 16.352 -17.674 -14.863 1.00 81.44 83 PRO A CA 1
ATOM 657 C C . PRO A 1 83 ? 16.743 -16.309 -14.297 1.00 81.44 83 PRO A C 1
ATOM 659 O O . PRO A 1 83 ? 17.918 -16.023 -14.052 1.00 81.44 83 PRO A O 1
ATOM 662 N N . ARG A 1 84 ? 15.745 -15.451 -14.104 1.00 75.50 84 ARG A N 1
ATOM 663 C CA . ARG A 1 84 ? 15.889 -14.155 -13.453 1.00 75.50 84 ARG A CA 1
ATOM 664 C C . ARG A 1 84 ? 14.819 -14.022 -12.390 1.00 75.50 84 ARG A C 1
ATOM 666 O O . ARG A 1 84 ? 13.655 -14.346 -12.609 1.00 75.50 84 ARG A O 1
ATOM 673 N N . ASP A 1 85 ? 15.213 -13.454 -11.265 1.00 70.50 85 ASP A N 1
ATOM 674 C CA . ASP A 1 85 ? 14.258 -12.987 -10.279 1.00 70.50 85 ASP A CA 1
ATOM 675 C C . ASP A 1 85 ? 13.957 -11.522 -10.551 1.00 70.50 85 ASP A C 1
ATOM 677 O O . ASP A 1 85 ? 14.859 -10.688 -10.659 1.00 70.50 85 ASP A O 1
ATOM 681 N N . MET A 1 86 ? 12.675 -11.168 -10.615 1.00 60.03 86 MET A N 1
ATOM 682 C CA . MET A 1 86 ? 12.261 -9.775 -10.816 1.00 60.03 86 MET A CA 1
ATOM 683 C C . MET A 1 86 ? 12.700 -8.850 -9.660 1.00 60.03 86 MET A C 1
ATOM 685 O O . MET A 1 86 ? 12.582 -7.628 -9.750 1.00 60.03 86 MET A O 1
ATOM 689 N N . SER A 1 87 ? 13.233 -9.414 -8.567 1.00 55.94 87 SER A N 1
ATOM 690 C CA . SER A 1 87 ? 13.776 -8.669 -7.434 1.00 55.94 87 SER A CA 1
ATOM 691 C C . SER A 1 87 ? 15.212 -8.170 -7.605 1.00 55.94 87 SER A C 1
ATOM 693 O O . SER A 1 87 ? 15.552 -7.213 -6.907 1.00 55.94 87 SER A O 1
ATOM 695 N N . SER A 1 88 ? 16.029 -8.786 -8.471 1.00 47.09 88 SER A N 1
ATOM 696 C CA . SER A 1 88 ? 17.496 -8.636 -8.474 1.00 47.09 88 SER A CA 1
ATOM 697 C C . SER A 1 88 ? 18.034 -7.511 -9.364 1.00 47.09 88 SER A C 1
ATOM 699 O O . SER A 1 88 ? 19.215 -7.176 -9.288 1.00 47.09 88 SER A O 1
ATOM 701 N N . THR A 1 89 ? 17.192 -6.871 -10.179 1.00 43.44 89 THR A N 1
ATOM 702 C CA . THR A 1 89 ? 17.607 -5.738 -11.012 1.00 43.44 89 THR A CA 1
ATOM 703 C C . THR A 1 89 ? 17.544 -4.417 -10.238 1.00 43.44 89 THR A C 1
ATOM 705 O O . THR A 1 89 ? 16.483 -3.966 -9.801 1.00 43.44 89 THR A O 1
ATOM 708 N N . SER A 1 90 ? 18.703 -3.759 -10.106 1.00 39.88 90 SER A N 1
ATOM 709 C CA . SER A 1 90 ? 18.881 -2.405 -9.547 1.00 39.88 90 SER A CA 1
ATOM 710 C C . SER A 1 90 ? 18.136 -1.310 -10.330 1.00 39.88 90 SER A C 1
ATOM 712 O O . SER A 1 90 ? 17.958 -0.200 -9.834 1.00 39.88 90 SER A O 1
ATOM 714 N N . SER A 1 91 ? 17.628 -1.644 -11.516 1.00 40.75 91 SER A N 1
ATOM 715 C CA . SER A 1 91 ? 16.697 -0.880 -12.347 1.00 40.75 91 SER A CA 1
ATOM 716 C C . SER A 1 91 ? 15.319 -1.560 -12.374 1.00 40.75 91 SER A C 1
ATOM 718 O O . SER A 1 91 ? 14.822 -1.985 -13.413 1.00 40.75 91 SER A O 1
ATOM 720 N N . SER A 1 92 ? 14.705 -1.738 -11.203 1.00 42.72 92 SER A N 1
ATOM 721 C CA . SER A 1 92 ? 13.421 -2.440 -11.076 1.00 42.72 92 SER A CA 1
ATOM 722 C C . SER A 1 92 ? 12.315 -1.684 -11.841 1.00 42.72 92 SER A C 1
ATOM 724 O O . SER A 1 92 ? 12.035 -0.527 -11.507 1.00 42.72 92 SER A O 1
ATOM 726 N N . PRO A 1 93 ? 11.662 -2.292 -12.848 1.00 40.19 93 PRO A N 1
ATOM 727 C CA . PRO A 1 93 ? 10.512 -1.680 -13.493 1.00 40.19 93 PRO A CA 1
ATOM 728 C C . PRO A 1 93 ? 9.369 -1.673 -12.472 1.00 40.19 93 PRO A C 1
ATOM 730 O O . PRO A 1 93 ? 8.964 -2.728 -11.998 1.00 40.19 93 PRO A O 1
ATOM 733 N N . ARG A 1 94 ? 8.939 -0.470 -12.063 1.00 52.03 94 ARG A N 1
ATOM 734 C CA . ARG A 1 94 ? 7.746 -0.140 -11.250 1.00 52.03 94 ARG A CA 1
ATOM 735 C C . ARG A 1 94 ? 7.044 -1.346 -10.595 1.00 52.03 94 ARG A C 1
ATOM 737 O O . ARG A 1 94 ? 6.186 -1.979 -11.204 1.00 52.03 94 ARG A O 1
ATOM 744 N N . ARG A 1 95 ? 7.369 -1.619 -9.324 1.00 56.75 95 ARG A N 1
ATOM 745 C CA . ARG A 1 95 ? 6.653 -2.603 -8.495 1.00 56.75 95 ARG A CA 1
ATOM 746 C C . ARG A 1 95 ? 5.287 -2.040 -8.128 1.00 56.75 95 ARG A C 1
ATOM 748 O O . ARG A 1 95 ? 5.165 -1.224 -7.223 1.00 56.75 95 ARG A O 1
ATOM 755 N N . MET A 1 96 ? 4.266 -2.454 -8.861 1.00 53.88 96 MET A N 1
ATOM 756 C CA . MET A 1 96 ? 2.885 -2.107 -8.551 1.00 53.88 96 MET A CA 1
ATOM 757 C C . MET A 1 96 ? 2.443 -2.898 -7.318 1.00 53.88 96 MET A C 1
ATOM 759 O O . MET A 1 96 ? 2.595 -4.121 -7.271 1.00 53.88 96 MET A O 1
ATOM 763 N N . ALA A 1 97 ? 1.903 -2.208 -6.313 1.00 58.81 97 ALA A N 1
ATOM 764 C CA . ALA A 1 97 ? 1.139 -2.872 -5.267 1.00 58.81 97 ALA A CA 1
ATOM 765 C C . ALA A 1 97 ? -0.045 -3.611 -5.913 1.00 58.81 97 ALA A C 1
ATOM 767 O O . ALA A 1 97 ? -0.647 -3.122 -6.869 1.00 58.81 97 ALA A O 1
ATOM 768 N N . SER A 1 98 ? -0.362 -4.802 -5.409 1.00 62.31 98 SER A N 1
ATOM 769 C CA . SER A 1 98 ? -1.492 -5.593 -5.905 1.00 62.31 98 SER A CA 1
ATOM 770 C C . SER A 1 98 ? -2.673 -5.462 -4.950 1.00 62.31 98 SER A C 1
ATOM 772 O O . SER A 1 98 ? -2.493 -5.499 -3.733 1.00 62.31 98 SER A O 1
ATOM 774 N N . ALA A 1 99 ? -3.870 -5.295 -5.503 1.00 64.00 99 ALA A N 1
ATOM 775 C CA . ALA A 1 99 ? -5.125 -5.265 -4.766 1.00 64.00 99 ALA A CA 1
ATOM 776 C C . ALA A 1 99 ? -5.968 -6.472 -5.192 1.00 64.00 99 ALA A C 1
ATOM 778 O O . ALA A 1 99 ? -6.144 -6.711 -6.387 1.00 64.00 99 ALA A O 1
ATOM 779 N N . SER A 1 100 ? -6.471 -7.239 -4.229 1.00 69.44 100 SER A N 1
ATOM 780 C CA . SER A 1 100 ? -7.417 -8.328 -4.482 1.00 69.44 100 SER A CA 1
ATOM 781 C C . SER A 1 100 ? -8.849 -7.844 -4.254 1.00 69.44 100 SER A C 1
ATOM 783 O O . SER A 1 100 ? -9.122 -7.137 -3.280 1.00 69.44 100 SER A O 1
ATOM 785 N N . GLN A 1 101 ? -9.738 -8.219 -5.172 1.00 70.19 101 GLN A N 1
ATOM 786 C CA . GLN A 1 101 ? -11.166 -7.909 -5.128 1.00 70.19 101 GLN A CA 1
ATOM 787 C C . GLN A 1 101 ? -11.968 -9.192 -4.911 1.00 70.19 101 GLN A C 1
ATOM 789 O O . GLN A 1 101 ? -11.572 -10.255 -5.404 1.00 70.19 101 GLN A O 1
ATOM 794 N N . SER A 1 102 ? -13.093 -9.106 -4.202 1.00 58.53 102 SER A N 1
ATOM 795 C CA . SER A 1 102 ? -14.039 -10.220 -4.148 1.00 58.53 102 SER A CA 1
ATOM 796 C C . SER A 1 102 ? -14.804 -10.283 -5.473 1.00 58.53 102 SER A C 1
ATOM 798 O O . SER A 1 102 ? -15.387 -9.303 -5.928 1.00 58.53 102 SER A O 1
ATOM 800 N N . ARG A 1 103 ? -14.769 -11.435 -6.151 1.00 50.56 103 ARG A N 1
ATOM 801 C CA . ARG A 1 103 ? -15.611 -11.665 -7.331 1.00 50.56 103 ARG A CA 1
ATOM 802 C C . ARG A 1 103 ? -17.001 -12.061 -6.844 1.00 50.56 103 ARG A C 1
ATOM 804 O O . ARG A 1 103 ? -17.247 -13.243 -6.621 1.00 50.56 103 ARG A O 1
ATOM 811 N N . SER A 1 104 ? -17.913 -11.108 -6.689 1.00 50.34 104 SER A N 1
ATOM 812 C CA . SER A 1 104 ? -19.330 -11.444 -6.817 1.00 50.34 104 SER A CA 1
ATOM 813 C C . SER A 1 104 ? -19.590 -11.669 -8.307 1.00 50.34 104 SER A C 1
ATOM 815 O O . SER A 1 104 ? -19.341 -10.797 -9.132 1.00 50.34 104 SER A O 1
ATOM 817 N N . ASN A 1 105 ? -19.973 -12.890 -8.678 1.00 47.47 105 ASN A N 1
ATOM 818 C CA . ASN A 1 105 ? -20.324 -13.245 -10.050 1.00 47.47 105 ASN A CA 1
ATOM 819 C C . ASN A 1 105 ? -21.827 -12.946 -10.209 1.00 47.47 105 ASN A C 1
ATOM 821 O O . ASN A 1 105 ? -22.627 -13.679 -9.629 1.00 47.47 105 ASN A O 1
ATOM 825 N N . PRO A 1 106 ? -22.259 -11.900 -10.939 1.00 48.50 106 PRO A N 1
ATOM 826 C CA . PRO A 1 106 ? -23.684 -11.576 -11.038 1.00 48.50 106 PRO A CA 1
ATOM 827 C C . PRO A 1 106 ? -24.459 -12.494 -12.007 1.00 48.50 106 PRO A C 1
ATOM 829 O O . PRO A 1 106 ? -25.631 -12.253 -12.260 1.00 48.50 106 PRO A O 1
ATOM 832 N N . TRP A 1 107 ? -23.829 -13.551 -12.537 1.00 42.12 107 TRP A N 1
ATOM 833 C CA . TRP A 1 107 ? -24.368 -14.417 -13.599 1.00 42.12 107 TRP A CA 1
ATOM 834 C C . TRP A 1 107 ? -24.646 -15.866 -13.158 1.00 42.12 107 TRP A C 1
ATOM 836 O O . TRP A 1 107 ? -24.610 -16.774 -13.980 1.00 42.12 107 TRP A O 1
ATOM 846 N N . SER A 1 108 ? -24.916 -16.109 -11.873 1.00 47.72 108 SER A N 1
ATOM 847 C CA . SER A 1 108 ? -25.309 -17.445 -11.377 1.00 47.72 108 SER A CA 1
ATOM 848 C C . SER A 1 108 ? -26.817 -17.583 -11.108 1.00 47.72 108 SER A C 1
ATOM 850 O O . SER A 1 108 ? -27.228 -18.504 -10.410 1.00 47.72 108 SER A O 1
ATOM 852 N N . ALA A 1 109 ? -27.636 -16.665 -11.628 1.00 44.97 109 ALA A N 1
ATOM 853 C CA . ALA A 1 109 ? -29.090 -16.664 -11.464 1.00 44.97 109 ALA A CA 1
ATOM 854 C C . ALA A 1 109 ? -29.804 -16.497 -12.819 1.00 44.97 109 ALA A C 1
ATOM 856 O O . ALA A 1 109 ? -30.524 -15.523 -13.021 1.00 44.97 109 ALA A O 1
ATOM 857 N N . CYS A 1 110 ? -29.570 -17.437 -13.737 1.00 41.75 110 CYS A N 1
ATOM 858 C CA . CYS A 1 110 ? -30.409 -17.690 -14.909 1.00 41.75 110 CYS A CA 1
ATOM 859 C C . CYS A 1 110 ? -30.614 -19.199 -15.043 1.00 41.75 110 CYS A C 1
ATOM 861 O O . CYS A 1 110 ? -29.601 -19.925 -14.905 1.00 41.75 110 CYS A O 1
#

Foldseek 3Di:
DPDPPDDDDFAEAPAPDDADDDDPQFDWDWDWADAQQDPGIYIDTDTHPVQVVVCVVLRVDNQFRDKHFHDFWDWDQDPVRDIDTLPPDPPRDDRHIDTDGDDPPPPPPD